Protein AF-A0A2K3LN27-F1 (afdb_monomer_li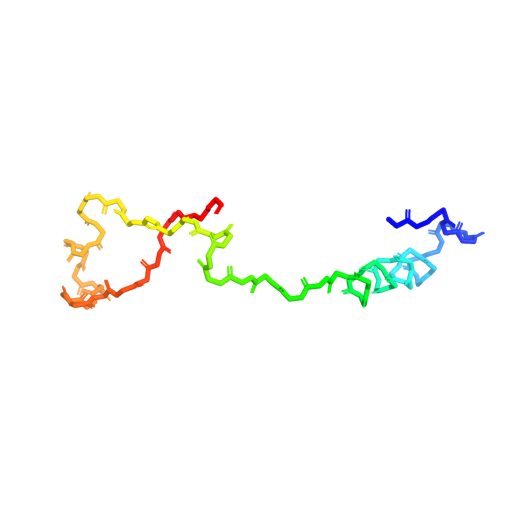te)

Sequence (56 aa):
MEKPISVRPEHIRDEKVKVLESVLPIKDEDIVLGQYEGYRDDPTVPDNSNTPTFAS

Foldseek 3Di:
DDDFPDPPPVSVVVVVVVVVVVDDDDDPVNKDFADDPCPCVPPVADVPDPDGPDMD

Radius of gyration: 18.74 Å; chains: 1; bounding box: 33×28×44 Å

Secondary structure (DSSP, 8-state):
-PPPSSSSHHHHHHHHHHHHHHSPPPPGGG--EE--TTGGGSTTS-TT----SEE-

Structure (mmCIF, N/CA/C/O backbone):
data_AF-A0A2K3LN27-F1
#
_entry.id   AF-A0A2K3LN27-F1
#
loop_
_atom_site.group_PDB
_atom_site.id
_atom_site.type_symbol
_atom_site.label_atom_id
_atom_site.label_alt_id
_atom_site.label_comp_id
_atom_site.label_asym_id
_atom_site.label_entity_id
_atom_site.label_seq_id
_atom_site.pdbx_PDB_ins_code
_atom_site.Cartn_x
_atom_site.Cartn_y
_atom_site.Cartn_z
_atom_site.occupancy
_atom_site.B_iso_or_equiv
_atom_site.auth_seq_id
_atom_site.auth_comp_id
_atom_site.auth_asym_id
_atom_site.auth_atom_id
_atom_site.pdbx_PDB_model_num
ATOM 1 N N . MET A 1 1 ? 7.388 2.253 -16.213 1.00 92.38 1 MET A N 1
ATOM 2 C CA . MET A 1 1 ? 8.593 1.452 -16.517 1.00 92.38 1 MET A CA 1
ATOM 3 C C . MET A 1 1 ? 8.854 1.618 -17.976 1.00 92.38 1 MET A C 1
ATOM 5 O O . MET A 1 1 ? 7.895 1.585 -18.741 1.00 92.38 1 MET A O 1
ATOM 9 N N . GLU A 1 2 ? 10.106 1.823 -18.344 1.00 97.00 2 GLU A N 1
ATOM 10 C CA . GLU A 1 2 ? 10.451 1.838 -19.754 1.00 97.00 2 GLU A CA 1
ATOM 11 C C . GLU A 1 2 ? 10.366 0.424 -20.329 1.00 97.00 2 GLU A C 1
ATOM 13 O O . GLU A 1 2 ? 10.237 -0.576 -19.609 1.00 97.00 2 GLU A O 1
ATOM 18 N N . LYS A 1 3 ? 10.387 0.333 -21.659 1.00 97.25 3 LYS A N 1
ATOM 19 C CA . LYS A 1 3 ? 10.395 -0.960 -22.336 1.00 97.25 3 LYS A CA 1
ATOM 20 C C . LYS A 1 3 ? 11.679 -1.714 -21.955 1.00 97.25 3 LYS A C 1
ATOM 22 O O . LYS A 1 3 ? 12.767 -1.207 -22.228 1.00 97.25 3 LYS A O 1
ATOM 27 N N . PRO A 1 4 ? 11.584 -2.934 -21.399 1.00 97.25 4 PRO A N 1
ATOM 28 C CA . PRO A 1 4 ? 12.767 -3.695 -21.040 1.00 97.25 4 PRO A CA 1
ATOM 29 C C . PRO A 1 4 ? 13.526 -4.131 -22.293 1.00 97.25 4 PRO A C 1
ATOM 31 O O . PRO A 1 4 ? 12.940 -4.396 -23.346 1.00 97.25 4 PRO A O 1
ATOM 34 N N . ILE A 1 5 ? 14.846 -4.260 -22.155 1.00 97.12 5 ILE A N 1
ATOM 35 C CA . ILE A 1 5 ? 15.751 -4.645 -23.250 1.00 97.12 5 ILE A CA 1
ATOM 36 C C . ILE A 1 5 ? 15.386 -6.036 -23.804 1.00 97.12 5 ILE A C 1
ATOM 38 O O . ILE A 1 5 ? 15.593 -6.325 -24.980 1.00 97.12 5 ILE A O 1
ATOM 42 N N . SER A 1 6 ? 14.828 -6.915 -22.962 1.00 97.75 6 SER A N 1
ATOM 43 C CA . SER A 1 6 ? 14.264 -8.204 -23.376 1.00 97.75 6 SER A CA 1
ATOM 44 C C . SER A 1 6 ? 13.167 -8.665 -22.412 1.00 97.75 6 SER A C 1
ATOM 46 O O . SER A 1 6 ? 12.969 -8.060 -21.362 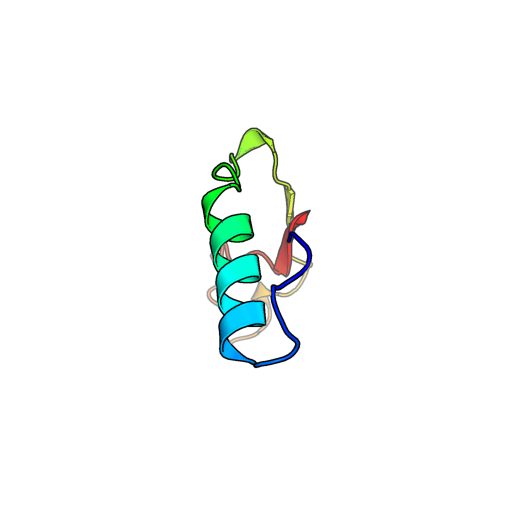1.00 97.75 6 SER A O 1
ATOM 48 N N . VAL A 1 7 ? 12.498 -9.777 -22.730 1.00 96.25 7 VAL A N 1
ATOM 49 C CA . VAL A 1 7 ? 11.501 -10.416 -21.848 1.00 96.25 7 VAL A CA 1
ATOM 50 C C . VAL A 1 7 ? 12.118 -11.335 -20.784 1.00 96.25 7 VAL A C 1
ATOM 52 O O . VAL A 1 7 ? 11.399 -12.082 -20.123 1.00 96.25 7 VAL A O 1
ATOM 55 N N . ARG A 1 8 ? 13.447 -11.307 -20.609 1.00 98.44 8 ARG A N 1
ATOM 56 C CA . ARG A 1 8 ? 14.101 -11.994 -19.490 1.00 98.44 8 ARG A CA 1
ATOM 57 C C . ARG A 1 8 ? 13.609 -11.405 -18.160 1.00 98.44 8 ARG A C 1
ATOM 59 O O . ARG A 1 8 ? 13.499 -10.179 -18.064 1.00 98.44 8 ARG A O 1
ATOM 66 N N . PRO A 1 9 ? 13.337 -12.235 -17.137 1.00 98.12 9 PRO A N 1
ATOM 67 C CA . PRO A 1 9 ? 12.814 -11.764 -15.856 1.00 98.12 9 PRO A CA 1
ATOM 68 C C . PRO A 1 9 ? 13.650 -10.653 -15.215 1.00 98.12 9 PRO A C 1
ATOM 70 O O . PRO A 1 9 ? 13.088 -9.726 -14.637 1.00 98.12 9 PRO A O 1
ATOM 73 N N . GLU A 1 10 ? 14.974 -10.720 -15.344 1.00 98.25 10 GLU A N 1
ATOM 74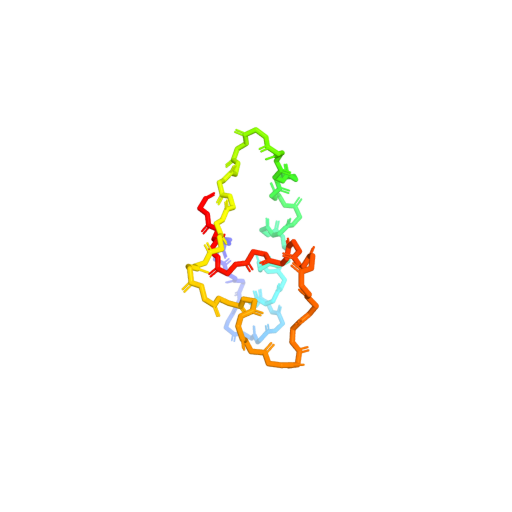 C CA . GLU A 1 10 ? 15.915 -9.748 -14.784 1.00 98.25 10 GLU A CA 1
ATOM 75 C C . GLU A 1 10 ? 15.730 -8.380 -15.439 1.00 98.25 10 GLU A C 1
ATOM 77 O O . GLU A 1 10 ? 15.510 -7.395 -14.747 1.00 98.25 10 GLU A O 1
ATOM 82 N N . HIS A 1 11 ? 15.669 -8.332 -16.773 1.00 98.19 11 HIS A N 1
ATOM 83 C CA . HIS A 1 11 ? 15.511 -7.071 -17.502 1.00 98.19 11 HIS A CA 1
ATOM 84 C C . HIS A 1 11 ? 14.157 -6.403 -17.201 1.00 98.19 11 HIS A C 1
ATOM 86 O O . HIS A 1 11 ? 14.052 -5.182 -17.207 1.00 98.19 11 HIS A O 1
ATOM 92 N N . ILE A 1 12 ? 13.111 -7.190 -16.922 1.00 98.25 12 ILE A N 1
ATOM 93 C CA . ILE A 1 12 ? 11.808 -6.664 -16.483 1.00 98.25 12 ILE A CA 1
ATOM 94 C C . ILE A 1 12 ? 11.907 -6.096 -15.061 1.00 98.25 12 ILE A C 1
ATOM 96 O O . ILE A 1 12 ? 11.338 -5.041 -14.781 1.00 98.25 12 ILE A O 1
ATOM 100 N N . ARG A 1 13 ? 12.602 -6.791 -14.150 1.00 98.31 13 ARG A N 1
ATOM 101 C CA . ARG A 1 13 ? 12.800 -6.334 -12.766 1.00 98.31 13 ARG A CA 1
ATOM 102 C C . ARG A 1 13 ? 13.620 -5.050 -12.720 1.00 98.31 13 ARG A C 1
ATOM 104 O O . ARG A 1 13 ? 13.210 -4.142 -12.006 1.00 98.31 13 ARG A O 1
ATOM 111 N N . ASP A 1 14 ? 14.677 -4.943 -13.519 1.00 98.25 14 ASP A N 1
ATOM 112 C CA . ASP A 1 14 ? 15.520 -3.747 -13.595 1.00 98.25 14 ASP A CA 1
ATOM 113 C C . ASP A 1 14 ? 14.696 -2.507 -13.975 1.00 98.25 14 ASP A C 1
ATOM 115 O O . ASP A 1 14 ? 14.742 -1.490 -13.285 1.00 98.25 14 ASP A O 1
ATOM 119 N N . GLU A 1 15 ? 13.853 -2.600 -15.010 1.00 98.44 15 GLU A N 1
ATOM 120 C CA . GLU A 1 15 ? 12.990 -1.479 -15.408 1.00 98.44 15 GLU A CA 1
ATOM 121 C C . GLU A 1 15 ? 11.874 -1.179 -14.392 1.00 98.44 15 GLU A C 1
ATOM 123 O O . GLU A 1 15 ? 11.403 -0.044 -14.314 1.00 98.44 15 GLU A O 1
ATOM 128 N N . LYS A 1 16 ? 11.448 -2.155 -13.576 1.00 98.31 16 LYS A N 1
ATOM 129 C CA . LYS A 1 16 ? 10.542 -1.901 -12.440 1.00 98.31 16 LYS A CA 1
ATOM 130 C C . LYS A 1 16 ? 11.257 -1.182 -11.295 1.00 98.31 16 LYS A C 1
ATOM 132 O O . LYS A 1 16 ? 10.668 -0.275 -10.716 1.00 98.31 16 LYS A O 1
ATOM 137 N N . VAL A 1 17 ? 12.496 -1.563 -10.980 1.00 98.38 17 VAL A N 1
ATOM 138 C CA . VAL A 1 17 ? 13.307 -0.912 -9.937 1.00 98.38 17 VAL A CA 1
ATOM 139 C C . VAL A 1 17 ? 13.568 0.545 -10.307 1.00 98.38 17 VAL A C 1
ATOM 141 O O . VAL A 1 17 ? 13.262 1.416 -9.500 1.00 98.38 17 VAL A O 1
ATOM 144 N N . LYS A 1 18 ? 13.978 0.825 -11.552 1.00 98.12 18 LYS A N 1
ATOM 145 C CA . LYS A 1 18 ? 14.171 2.203 -12.039 1.00 98.12 18 LYS A CA 1
ATOM 146 C C . LYS A 1 18 ? 12.927 3.082 -11.877 1.00 98.12 18 LYS A C 1
ATOM 148 O O . LYS A 1 18 ? 13.044 4.264 -11.575 1.00 98.12 18 LYS A O 1
ATOM 153 N N . VAL A 1 19 ? 11.722 2.523 -12.059 1.00 98.06 19 VAL A N 1
ATOM 154 C CA . VAL A 1 19 ? 10.478 3.265 -11.779 1.00 98.06 19 VAL A CA 1
ATOM 155 C C . VAL A 1 19 ? 10.367 3.600 -10.308 1.00 98.06 19 VAL A C 1
ATOM 157 O O . VAL A 1 19 ? 10.111 4.753 -9.991 1.00 98.06 19 VAL A O 1
ATOM 160 N N . LEU A 1 20 ? 10.542 2.619 -9.421 1.00 98.19 20 LEU A N 1
ATOM 161 C CA . LEU A 1 20 ? 10.420 2.837 -7.979 1.00 98.19 20 LEU A CA 1
ATOM 162 C C . LEU A 1 20 ? 11.446 3.860 -7.476 1.00 98.19 20 LEU A C 1
ATOM 164 O O . LEU A 1 20 ? 11.094 4.698 -6.657 1.00 98.19 20 LEU A O 1
ATOM 168 N N . GLU A 1 21 ? 12.664 3.855 -8.020 1.00 97.62 21 GLU A N 1
ATOM 169 C CA . GLU A 1 21 ? 13.694 4.865 -7.731 1.00 97.62 21 GLU A CA 1
ATOM 170 C C . GLU A 1 21 ? 13.301 6.280 -8.193 1.00 97.62 21 GLU A C 1
ATOM 172 O O . GLU A 1 21 ? 13.766 7.263 -7.623 1.00 97.62 21 GLU A O 1
ATOM 177 N N . SER A 1 22 ? 12.437 6.399 -9.208 1.00 97.56 22 SER A N 1
ATOM 178 C CA . SER A 1 22 ? 11.939 7.688 -9.715 1.00 97.56 22 SER A CA 1
ATOM 179 C C . SER A 1 22 ? 10.692 8.213 -8.991 1.00 97.56 22 SER A C 1
ATOM 181 O O . SER A 1 22 ? 10.292 9.356 -9.216 1.00 97.56 22 SER A O 1
ATOM 183 N N . VAL A 1 23 ? 10.061 7.398 -8.137 1.00 97.31 23 VAL A N 1
ATOM 184 C CA . VAL A 1 23 ? 8.876 7.799 -7.370 1.00 97.31 23 VAL A CA 1
ATOM 185 C C . VAL A 1 23 ? 9.309 8.677 -6.197 1.00 97.31 23 VAL A C 1
ATOM 187 O O . VAL A 1 23 ? 10.111 8.270 -5.358 1.00 97.31 23 VAL A O 1
ATOM 190 N N . LEU A 1 24 ? 8.751 9.886 -6.121 1.00 97.31 24 LEU A N 1
ATOM 191 C CA . LEU A 1 24 ? 8.921 10.746 -4.953 1.00 97.31 24 LEU A CA 1
ATOM 192 C C . LEU A 1 24 ? 8.197 10.137 -3.740 1.00 97.31 24 LEU A C 1
ATOM 194 O O . LEU A 1 24 ? 7.107 9.585 -3.910 1.00 97.31 24 LEU A O 1
ATOM 198 N N . PRO A 1 25 ? 8.752 10.256 -2.519 1.00 97.19 25 PRO A N 1
ATOM 199 C CA . PRO A 1 25 ? 8.047 9.849 -1.310 1.00 97.19 25 PRO A CA 1
ATOM 200 C C . PRO A 1 25 ? 6.679 10.531 -1.206 1.00 97.19 25 PRO A C 1
ATOM 202 O O . PRO A 1 25 ? 6.572 11.743 -1.400 1.00 97.19 25 PRO A O 1
ATOM 205 N N . ILE A 1 26 ? 5.650 9.745 -0.891 1.00 96.69 26 ILE A N 1
ATOM 206 C CA . ILE A 1 26 ? 4.286 10.241 -0.682 1.00 96.69 26 ILE A CA 1
ATOM 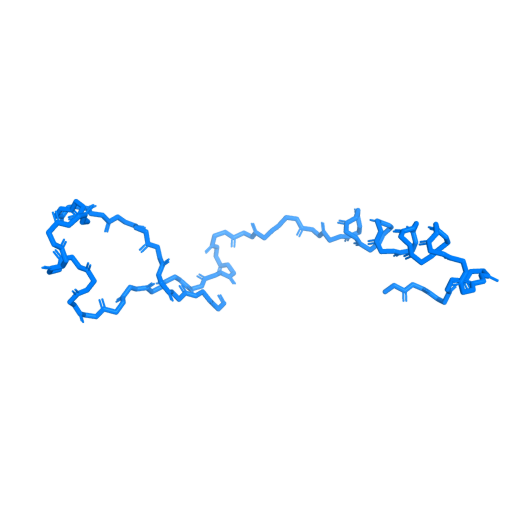207 C C . ILE A 1 26 ? 4.262 11.070 0.605 1.00 96.69 26 ILE A C 1
ATOM 209 O O . ILE A 1 26 ? 4.854 10.665 1.608 1.00 96.69 26 ILE A O 1
ATOM 213 N N . LYS A 1 27 ? 3.594 12.224 0.576 1.00 97.06 27 LYS A N 1
ATOM 214 C CA . LYS A 1 27 ? 3.435 13.091 1.744 1.00 97.06 27 LYS A CA 1
ATOM 215 C C . LYS A 1 27 ? 2.103 12.842 2.443 1.00 97.06 27 LYS A C 1
ATOM 217 O O . LYS A 1 27 ? 1.124 12.472 1.804 1.00 97.06 27 LYS A O 1
ATOM 222 N N . ASP A 1 28 ? 2.048 13.170 3.729 1.00 95.94 28 ASP A N 1
ATOM 223 C CA . ASP A 1 28 ? 0.830 13.049 4.540 1.00 95.94 28 ASP A CA 1
ATOM 224 C C . ASP A 1 28 ? -0.333 13.916 4.016 1.00 95.94 28 ASP A C 1
ATOM 226 O O . ASP A 1 28 ? -1.493 13.550 4.163 1.00 95.94 28 ASP A O 1
ATOM 230 N N . GLU A 1 29 ? -0.031 15.056 3.384 1.00 97.12 29 GLU A N 1
ATOM 231 C CA . GLU A 1 29 ? -1.027 15.965 2.790 1.00 97.12 29 GLU A CA 1
ATOM 232 C C . GLU A 1 29 ? -1.671 15.423 1.502 1.00 97.12 29 GLU A C 1
ATOM 234 O O . GLU A 1 29 ? -2.729 15.904 1.101 1.00 97.12 29 GLU A O 1
ATOM 239 N N . ASP A 1 30 ? -1.055 14.410 0.886 1.00 97.62 30 ASP A N 1
ATOM 240 C CA . ASP A 1 30 ? -1.489 13.809 -0.377 1.00 97.62 30 ASP A CA 1
ATOM 241 C C . ASP A 1 30 ? -2.270 12.498 -0.172 1.00 97.62 30 ASP A C 1
ATOM 243 O O . ASP A 1 30 ? -2.605 11.835 -1.154 1.00 97.62 30 ASP A O 1
ATOM 247 N N . ILE A 1 31 ? -2.541 12.099 1.079 1.00 97.62 31 ILE A N 1
ATOM 248 C CA . ILE A 1 31 ? -3.199 10.825 1.400 1.00 97.62 31 ILE A CA 1
ATOM 249 C C . ILE A 1 31 ? -4.459 11.002 2.236 1.00 97.62 31 ILE A C 1
ATOM 251 O O . ILE A 1 31 ? -4.542 11.839 3.136 1.00 97.62 31 ILE A O 1
ATOM 255 N N . VAL A 1 32 ? -5.431 10.126 1.990 1.00 97.75 32 VAL A N 1
ATOM 256 C CA . VAL A 1 32 ? -6.593 9.950 2.863 1.00 97.75 32 VAL A CA 1
ATOM 257 C C . VAL A 1 32 ? -6.605 8.526 3.390 1.00 97.75 32 VAL A C 1
ATOM 259 O O . VAL A 1 32 ? -6.733 7.566 2.634 1.00 97.75 32 VAL A O 1
ATOM 262 N N . LEU A 1 33 ? -6.512 8.392 4.712 1.00 98.25 33 LEU A N 1
ATOM 263 C CA . LEU A 1 33 ? -6.602 7.114 5.407 1.00 98.25 33 LEU A CA 1
ATOM 264 C C . LEU A 1 33 ? -7.971 6.965 6.069 1.00 98.25 33 LEU A C 1
ATOM 266 O O . LEU A 1 33 ? -8.478 7.896 6.693 1.00 98.25 33 LEU A O 1
ATOM 270 N N . GLY A 1 34 ? -8.559 5.779 5.951 1.00 97.56 34 GLY A N 1
ATOM 271 C CA . GLY A 1 34 ? -9.844 5.448 6.561 1.00 97.56 34 GLY A CA 1
ATOM 272 C C . GLY A 1 34 ? -9.790 4.137 7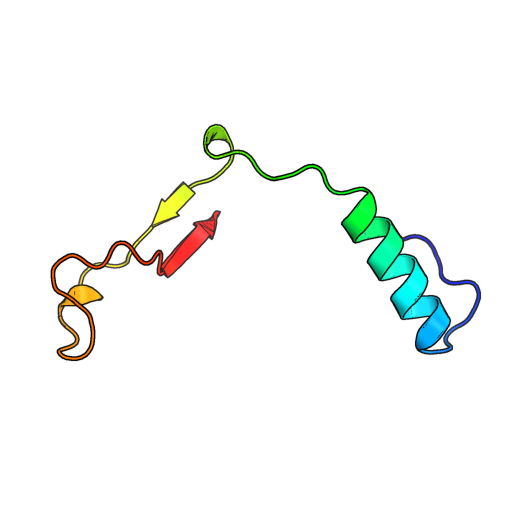.333 1.00 97.56 34 GLY A C 1
ATOM 273 O O . GLY A 1 34 ? -8.959 3.270 7.061 1.00 97.56 34 GLY A O 1
ATOM 274 N N . GLN A 1 35 ? -10.710 3.980 8.278 1.00 98.62 35 GLN A N 1
ATOM 275 C CA . GLN A 1 35 ? -10.974 2.728 8.981 1.00 98.62 35 GLN A CA 1
ATOM 276 C C . GLN A 1 35 ? -12.486 2.494 8.953 1.00 98.62 35 GLN A C 1
ATOM 278 O O . GLN A 1 35 ? -13.244 3.408 9.277 1.00 98.62 35 GLN A O 1
ATOM 283 N N . TYR A 1 36 ? -12.930 1.316 8.508 1.00 97.56 36 TYR A N 1
ATOM 284 C CA . TYR A 1 36 ? -14.362 1.012 8.463 1.00 97.56 36 TYR A CA 1
ATOM 285 C C . TYR A 1 36 ? -14.940 0.871 9.881 1.00 97.56 36 TYR A C 1
ATOM 287 O O . TYR A 1 36 ? -14.245 0.461 10.816 1.00 97.56 36 TYR A O 1
ATOM 295 N N . GLU A 1 37 ? -16.223 1.197 10.041 1.00 97.25 37 GLU A N 1
ATOM 296 C CA . GLU A 1 37 ? -16.919 1.064 11.323 1.00 97.25 37 GLU A CA 1
ATOM 297 C C . GLU A 1 37 ? -17.058 -0.410 11.723 1.00 97.25 37 GLU A C 1
ATOM 299 O O . GLU A 1 37 ? -17.558 -1.229 10.957 1.00 97.25 37 GLU A O 1
ATOM 304 N N . GLY A 1 38 ? -16.608 -0.739 12.931 1.00 97.12 38 GLY A N 1
ATOM 305 C CA . GLY A 1 38 ? -16.606 -2.102 13.463 1.00 97.12 38 GLY A CA 1
ATOM 306 C C . GLY A 1 38 ? -15.285 -2.858 13.309 1.00 97.12 38 GLY A C 1
ATOM 307 O O . GLY A 1 38 ? -15.161 -3.969 13.810 1.00 97.12 38 GLY A O 1
ATOM 308 N N . TYR A 1 39 ? -14.246 -2.261 12.705 1.00 98.06 39 TYR A N 1
ATOM 309 C CA . TYR A 1 39 ? -12.909 -2.880 12.663 1.00 98.06 39 TYR A CA 1
ATOM 310 C C . TYR A 1 39 ? -12.346 -3.189 14.059 1.00 98.06 39 TYR A C 1
ATOM 312 O O . TYR A 1 39 ? -11.661 -4.188 14.252 1.00 98.06 39 TYR A O 1
ATOM 320 N N . ARG A 1 40 ? -12.652 -2.334 15.038 1.00 97.88 40 ARG A N 1
ATOM 321 C CA . ARG A 1 40 ? -12.241 -2.494 16.441 1.00 97.88 40 ARG A CA 1
ATOM 322 C C . ARG A 1 40 ? -13.166 -3.408 17.247 1.00 97.88 40 ARG A C 1
ATOM 324 O O . ARG A 1 40 ? -12.868 -3.674 18.401 1.00 97.88 40 ARG A O 1
ATOM 331 N N . ASP A 1 41 ? -14.259 -3.886 16.656 1.00 97.62 41 ASP A N 1
ATOM 332 C CA . ASP A 1 41 ? -15.162 -4.827 17.324 1.00 97.62 41 ASP A CA 1
ATOM 333 C C . ASP A 1 41 ? -14.607 -6.262 17.282 1.00 97.62 41 ASP A C 1
ATOM 335 O O . ASP A 1 41 ? -15.059 -7.130 18.031 1.00 97.62 41 ASP A O 1
ATOM 339 N N . ASP A 1 42 ? -13.624 -6.530 16.411 1.00 97.12 42 ASP A N 1
ATOM 340 C CA . ASP A 1 42 ? -12.892 -7.794 16.410 1.00 97.12 42 ASP A CA 1
ATOM 341 C C . ASP A 1 42 ? -12.046 -7.902 17.696 1.00 97.12 42 ASP A C 1
ATOM 343 O O . ASP A 1 42 ? -11.184 -7.053 17.932 1.00 97.12 42 ASP A O 1
ATOM 347 N N . PRO A 1 43 ? -12.220 -8.957 18.517 1.00 97.19 43 PRO A N 1
ATOM 348 C CA . PRO A 1 43 ? -11.526 -9.095 19.800 1.00 97.19 43 PRO A CA 1
ATOM 349 C C . PRO A 1 43 ? -10.003 -9.252 19.674 1.00 97.19 43 PRO A C 1
ATOM 351 O O . PRO A 1 43 ? -9.290 -9.207 20.677 1.00 97.19 43 PRO A O 1
ATOM 354 N N . THR A 1 44 ? -9.489 -9.490 18.467 1.00 97.88 44 THR A N 1
ATOM 355 C CA . THR A 1 44 ? -8.052 -9.559 18.181 1.00 97.88 44 THR A CA 1
ATOM 356 C C . THR A 1 44 ? -7.444 -8.199 17.828 1.00 97.88 44 THR A C 1
ATOM 358 O O . THR A 1 44 ? -6.218 -8.079 17.756 1.00 97.88 44 THR A O 1
ATOM 361 N N . VAL A 1 45 ? -8.271 -7.165 17.642 1.00 97.94 45 VAL A N 1
ATOM 362 C CA . VAL A 1 45 ? -7.848 -5.804 17.302 1.00 97.94 45 VAL A CA 1
ATOM 363 C C . VAL A 1 45 ? -7.839 -4.934 18.567 1.00 97.94 45 VAL A C 1
ATOM 365 O O . VAL A 1 45 ? -8.821 -4.911 19.298 1.00 97.94 45 VAL A O 1
ATOM 368 N N . PRO A 1 46 ? -6.758 -4.181 18.848 1.00 98.19 46 PRO A N 1
ATOM 369 C CA . PRO A 1 46 ? -6.743 -3.251 19.976 1.00 98.19 46 PRO A CA 1
ATOM 370 C C . PRO A 1 46 ? -7.824 -2.164 19.863 1.00 98.19 46 PRO A C 1
ATOM 372 O O . PRO A 1 46 ? -7.970 -1.547 18.806 1.00 98.19 46 PRO A O 1
ATOM 375 N N . ASP A 1 47 ? -8.478 -1.830 20.978 1.00 96.31 47 ASP A N 1
ATOM 376 C CA . ASP A 1 47 ? -9.534 -0.801 21.047 1.00 96.31 47 ASP A CA 1
ATOM 377 C C . ASP A 1 47 ? -9.085 0.584 20.545 1.00 96.31 47 ASP A C 1
ATOM 379 O O . ASP A 1 47 ? -9.888 1.399 20.092 1.00 96.31 47 ASP A O 1
ATOM 383 N N . ASN A 1 48 ? -7.786 0.878 20.622 1.00 96.81 48 ASN A N 1
ATOM 384 C CA . ASN A 1 48 ? -7.187 2.126 20.151 1.00 96.81 48 ASN A CA 1
ATOM 385 C C . ASN A 1 48 ? -6.471 1.986 18.795 1.00 96.81 48 ASN A C 1
ATOM 387 O O . ASN A 1 48 ? -5.658 2.841 18.441 1.00 96.81 48 ASN A O 1
ATOM 391 N N . SER A 1 49 ? -6.740 0.916 18.041 1.00 98.06 49 SER A N 1
ATOM 392 C CA . SER A 1 49 ? -6.055 0.629 16.782 1.00 98.06 49 SER A CA 1
ATOM 393 C C . SER A 1 49 ? -6.214 1.764 15.773 1.00 98.06 49 SER A C 1
ATOM 395 O O . SER A 1 49 ? -7.325 2.099 15.352 1.00 98.06 49 SER A O 1
ATOM 397 N N . ASN A 1 50 ? -5.086 2.325 15.339 1.00 97.00 50 ASN A N 1
ATOM 398 C CA . ASN A 1 50 ? -5.013 3.340 14.288 1.00 97.00 50 ASN A CA 1
ATOM 399 C C . ASN A 1 50 ? -4.628 2.741 12.920 1.00 97.00 50 ASN A C 1
ATOM 401 O O . ASN A 1 50 ? -4.110 3.440 12.055 1.00 97.00 50 ASN A O 1
ATOM 405 N N . THR A 1 51 ? -4.809 1.429 12.730 1.00 98.00 51 THR A N 1
ATOM 406 C CA . THR A 1 51 ? -4.497 0.764 11.459 1.00 98.00 51 THR A CA 1
ATOM 407 C C . THR A 1 51 ? -5.519 1.166 10.391 1.00 98.00 51 THR A C 1
ATOM 409 O O . THR A 1 51 ? -6.708 0.893 10.574 1.00 98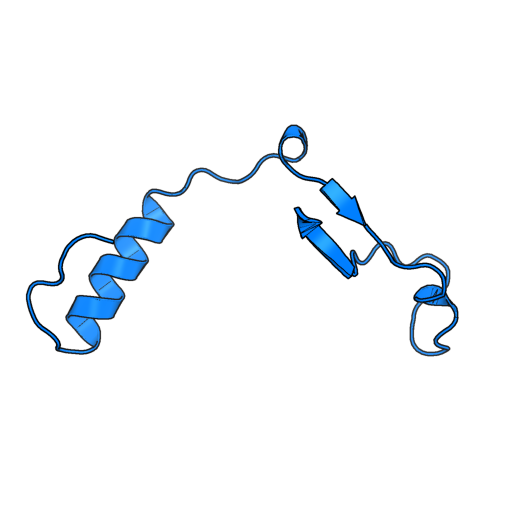.00 51 THR A O 1
ATOM 412 N N . PRO A 1 52 ? -5.102 1.783 9.274 1.00 97.50 52 PRO A N 1
ATOM 413 C CA . PRO A 1 52 ? -6.016 2.100 8.188 1.00 97.50 52 PRO A CA 1
ATOM 414 C C . PRO A 1 52 ? -6.451 0.823 7.463 1.00 97.50 52 PRO A C 1
ATOM 416 O O . PRO A 1 52 ? -5.644 -0.064 7.193 1.00 97.50 52 PRO A O 1
ATOM 419 N N . THR A 1 53 ? -7.730 0.747 7.113 1.00 97.94 53 THR A N 1
ATOM 420 C CA . THR A 1 53 ? -8.303 -0.308 6.259 1.00 97.94 53 THR A CA 1
ATOM 421 C C . THR A 1 53 ? -8.648 0.216 4.864 1.00 97.94 53 THR A C 1
ATOM 423 O O . THR A 1 53 ? -9.164 -0.523 4.029 1.00 97.94 53 THR A O 1
ATOM 426 N N . PHE A 1 54 ? -8.397 1.503 4.625 1.00 98.25 54 PHE A N 1
ATOM 427 C CA . PHE A 1 54 ? -8.576 2.203 3.363 1.00 98.25 54 PHE A CA 1
ATOM 428 C C . PHE A 1 54 ? -7.466 3.249 3.200 1.00 98.25 54 PHE A C 1
ATOM 430 O O . PHE A 1 54 ? -7.089 3.898 4.179 1.00 98.25 54 PHE A O 1
ATOM 437 N N . ALA A 1 55 ? -6.980 3.419 1.971 1.00 97.44 55 ALA A N 1
ATOM 438 C CA . ALA A 1 55 ? -6.046 4.469 1.583 1.00 97.44 55 ALA A CA 1
ATOM 439 C C . ALA A 1 55 ? -6.392 4.958 0.168 1.00 97.44 55 ALA A C 1
ATOM 441 O O . ALA A 1 55 ? -6.653 4.132 -0.712 1.00 97.44 55 ALA A O 1
ATOM 442 N N . SER A 1 56 ? -6.388 6.275 -0.033 1.00 94.38 56 SER A N 1
ATOM 443 C CA . SER A 1 56 ? -6.537 6.940 -1.332 1.00 94.38 56 SER A CA 1
ATOM 444 C C . SER A 1 56 ? -5.524 8.054 -1.498 1.00 94.38 56 SER A C 1
ATOM 446 O O . SER A 1 56 ? -5.050 8.571 -0.461 1.00 94.38 56 SER A O 1
#

Organism: Trifolium pratense (NCBI:txid57577)

InterPro domains:
  IPR001282 Glucose-6-phosphate dehydrogenase [PTHR23429] (1-55)
  IPR022675 Glucose-6-phosphate dehydrogenase, C-terminal [PF02781] (1-55)

pLDDT: mean 97.48, std 1.0, range [92.38, 98.62]